Protein AF-A0A2G4K3F8-F1 (afdb_monomer_lite)

Radius of gyration: 16.03 Å; chains: 1; bounding box: 44×34×45 Å

Foldseek 3Di:
DPPPPLLVLLLQLLVQLQVVLLVVVCVVCCVPPVDDVVVSVVLSVQLSVQLSVCLNPCLVVVLVVPPDVVCSRSNNNSNVSNNCSSVCSVVVCVVVVVVVVVVVVVD

Sequence (107 aa):
MDIDADRLRAVVGALGGVAVYGLVQIGALDVAERATPRHLTIRLACATGAAVIVAAFLVKAALPVIPWPAVREPYLFGFAVGAFSWELLPLVFSVVKRRAAERAETL

pLDDT: mean 73.44, std 10.03, range [46.03, 88.5]

Structure (mmCIF, N/CA/C/O backbone):
data_AF-A0A2G4K3F8-F1
#
_entry.id   AF-A0A2G4K3F8-F1
#
loop_
_atom_site.group_PDB
_atom_site.id
_atom_site.type_symbol
_atom_site.label_atom_id
_atom_site.label_alt_id
_atom_site.label_comp_id
_atom_site.label_asym_id
_atom_site.label_entity_id
_atom_site.label_seq_id
_atom_site.pdbx_PDB_ins_code
_atom_site.Cartn_x
_atom_site.Cartn_y
_atom_site.Cartn_z
_atom_site.occupancy
_atom_site.B_iso_or_equiv
_atom_site.auth_seq_id
_atom_site.auth_comp_id
_atom_site.auth_asym_id
_atom_site.auth_atom_id
_atom_site.pdbx_PDB_model_num
ATOM 1 N N . MET A 1 1 ? 24.894 -6.024 4.248 1.00 46.03 1 MET A N 1
ATOM 2 C CA . MET A 1 1 ? 23.441 -6.156 4.026 1.00 46.03 1 MET A CA 1
ATOM 3 C C . MET A 1 1 ? 23.144 -5.358 2.772 1.00 46.03 1 MET A C 1
ATOM 5 O O . MET A 1 1 ? 23.186 -4.139 2.837 1.00 46.03 1 MET A O 1
ATOM 9 N N . ASP A 1 2 ? 23.034 -6.026 1.625 1.00 59.16 2 ASP A N 1
ATOM 10 C CA . ASP A 1 2 ? 22.834 -5.356 0.334 1.00 59.16 2 ASP A CA 1
ATOM 11 C C . ASP A 1 2 ? 21.388 -4.843 0.292 1.00 59.16 2 ASP A C 1
ATOM 13 O O . ASP A 1 2 ? 20.442 -5.635 0.363 1.00 59.16 2 ASP A O 1
ATOM 17 N N . ILE A 1 3 ? 21.203 -3.522 0.347 1.00 61.28 3 ILE A N 1
ATOM 18 C CA . ILE A 1 3 ? 19.865 -2.928 0.352 1.00 61.28 3 ILE A CA 1
ATOM 19 C C . ILE A 1 3 ? 19.361 -2.968 -1.082 1.00 61.28 3 ILE A C 1
ATOM 21 O O . ILE A 1 3 ? 19.765 -2.179 -1.929 1.00 61.28 3 ILE A O 1
ATOM 25 N N . ASP A 1 4 ? 18.462 -3.909 -1.335 1.00 81.81 4 ASP A N 1
ATOM 26 C CA . ASP A 1 4 ? 17.830 -4.085 -2.630 1.00 81.81 4 ASP A CA 1
ATOM 27 C C . ASP A 1 4 ? 17.026 -2.834 -3.020 1.00 81.81 4 ASP A C 1
ATOM 29 O O . ASP A 1 4 ? 15.998 -2.512 -2.409 1.00 81.81 4 ASP A O 1
ATOM 33 N N . ALA A 1 5 ? 17.514 -2.118 -4.034 1.00 82.88 5 ALA A N 1
ATOM 34 C CA . ALA A 1 5 ? 16.921 -0.871 -4.500 1.00 82.88 5 ALA A CA 1
ATOM 35 C C . ALA A 1 5 ? 15.458 -1.046 -4.939 1.00 82.88 5 ALA A C 1
ATOM 37 O O . ALA A 1 5 ? 14.653 -0.129 -4.764 1.00 82.88 5 ALA A O 1
ATOM 38 N N . ASP A 1 6 ? 15.079 -2.222 -5.443 1.00 81.44 6 ASP A N 1
ATOM 39 C CA . ASP A 1 6 ? 13.713 -2.479 -5.897 1.00 81.44 6 ASP A CA 1
ATOM 40 C C . ASP A 1 6 ? 12.763 -2.702 -4.723 1.00 81.44 6 ASP A C 1
ATOM 42 O O . ASP A 1 6 ? 11.627 -2.222 -4.747 1.00 81.44 6 ASP A O 1
ATOM 46 N N . ARG A 1 7 ? 13.240 -3.331 -3.642 1.00 81.94 7 ARG A N 1
ATOM 47 C CA . ARG A 1 7 ? 12.477 -3.405 -2.386 1.00 81.94 7 ARG A CA 1
ATOM 48 C C . ARG A 1 7 ? 12.255 -2.023 -1.798 1.00 81.94 7 ARG A C 1
ATOM 50 O O . ARG A 1 7 ? 11.139 -1.721 -1.386 1.00 81.94 7 ARG A O 1
ATOM 57 N N . LEU A 1 8 ? 13.287 -1.181 -1.787 1.00 85.00 8 LEU A N 1
ATOM 58 C CA . LEU A 1 8 ? 13.168 0.177 -1.266 1.00 85.00 8 LEU A CA 1
ATOM 59 C C . LEU A 1 8 ? 12.146 0.987 -2.077 1.00 85.00 8 LEU A C 1
ATOM 61 O O . LEU A 1 8 ? 11.245 1.590 -1.501 1.00 85.00 8 LEU A O 1
ATOM 65 N N . ARG A 1 9 ? 12.221 0.934 -3.412 1.00 86.44 9 ARG A N 1
ATOM 66 C CA . ARG A 1 9 ? 11.260 1.601 -4.307 1.00 86.44 9 ARG A CA 1
ATOM 67 C C . ARG A 1 9 ? 9.832 1.091 -4.120 1.00 86.44 9 ARG A C 1
ATOM 69 O O . ARG A 1 9 ? 8.915 1.905 -4.094 1.00 86.44 9 ARG A O 1
ATOM 76 N N . ALA A 1 10 ? 9.640 -0.216 -3.942 1.00 84.12 10 ALA A N 1
ATOM 77 C CA . ALA A 1 10 ? 8.322 -0.790 -3.679 1.00 84.12 10 ALA A CA 1
ATOM 78 C C . ALA A 1 10 ? 7.757 -0.369 -2.318 1.00 84.12 10 ALA A C 1
ATOM 80 O O . ALA A 1 10 ? 6.573 -0.060 -2.215 1.00 84.12 10 ALA A O 1
ATOM 81 N N . VAL A 1 11 ? 8.591 -0.286 -1.280 1.00 85.31 11 VAL A N 1
ATOM 82 C CA . VAL A 1 11 ? 8.171 0.232 0.029 1.00 85.31 11 VAL A CA 1
ATOM 83 C C . VAL A 1 11 ? 7.773 1.703 -0.068 1.00 85.31 11 VAL A C 1
ATOM 85 O O . VAL A 1 11 ? 6.706 2.073 0.416 1.00 85.31 11 VAL A O 1
ATOM 88 N N . VAL A 1 12 ? 8.577 2.539 -0.732 1.00 88.50 12 VAL A N 1
ATOM 89 C CA . VAL A 1 12 ? 8.255 3.964 -0.922 1.00 88.50 12 VAL A CA 1
ATOM 90 C C . VAL A 1 12 ? 6.970 4.128 -1.735 1.00 88.50 12 VAL A C 1
ATOM 92 O O . VAL A 1 12 ? 6.106 4.918 -1.356 1.00 88.50 12 VAL A O 1
ATOM 95 N N . GLY A 1 13 ? 6.803 3.344 -2.803 1.00 84.75 13 GLY A N 1
ATOM 96 C CA . GLY A 1 13 ? 5.563 3.294 -3.573 1.00 84.75 13 GLY A CA 1
ATOM 97 C C . GLY A 1 13 ? 4.367 2.937 -2.690 1.00 84.75 13 GLY A C 1
ATOM 98 O O . GLY A 1 13 ? 3.369 3.651 -2.699 1.00 84.75 13 GLY A O 1
ATOM 99 N N . ALA A 1 14 ? 4.487 1.893 -1.865 1.00 85.44 14 ALA A N 1
ATOM 100 C CA . ALA A 1 14 ? 3.425 1.448 -0.963 1.00 85.44 14 ALA A CA 1
ATOM 101 C C . ALA A 1 14 ? 3.034 2.507 0.063 1.00 85.44 14 ALA A C 1
ATOM 103 O O . ALA A 1 14 ? 1.844 2.739 0.263 1.00 85.44 14 ALA A O 1
ATOM 104 N N . LEU A 1 15 ? 4.005 3.205 0.651 1.00 85.69 15 LEU A N 1
ATOM 105 C CA . LEU A 1 15 ? 3.730 4.341 1.529 1.00 85.69 15 LEU A CA 1
ATOM 106 C C . LEU A 1 15 ? 2.970 5.450 0.790 1.00 85.69 15 LEU A C 1
ATOM 108 O O . LEU A 1 15 ? 1.993 5.975 1.322 1.00 85.69 15 LEU A O 1
ATOM 112 N N . GLY A 1 16 ? 3.363 5.758 -0.450 1.00 84.44 16 GLY A N 1
ATOM 113 C CA . GLY A 1 16 ? 2.659 6.717 -1.302 1.00 84.44 16 GLY A CA 1
ATOM 114 C C . GLY A 1 16 ? 1.212 6.304 -1.589 1.00 84.44 16 GLY A C 1
ATOM 115 O O . GLY A 1 16 ? 0.298 7.107 -1.415 1.00 84.44 16 GLY A O 1
ATOM 116 N N . GLY A 1 17 ? 0.987 5.041 -1.957 1.00 83.12 17 GLY A N 1
ATOM 117 C CA . GLY A 1 17 ? -0.349 4.500 -2.225 1.00 83.12 17 GLY A CA 1
ATOM 118 C C . GLY A 1 17 ? -1.249 4.513 -0.990 1.00 83.12 17 GLY A C 1
ATOM 119 O O . GLY A 1 17 ? -2.395 4.954 -1.063 1.00 83.12 17 GLY A O 1
ATOM 120 N N . VAL A 1 18 ? -0.714 4.106 0.167 1.00 83.81 18 VAL A N 1
ATOM 121 C CA . VAL A 1 18 ? -1.437 4.142 1.448 1.00 83.81 18 VAL A CA 1
ATOM 122 C C . VAL A 1 18 ? -1.786 5.571 1.848 1.00 83.81 18 VAL A C 1
ATOM 124 O O . VAL A 1 18 ? -2.895 5.792 2.324 1.00 83.81 18 VAL A O 1
ATOM 127 N N . ALA A 1 19 ? -0.876 6.531 1.663 1.00 83.12 19 ALA A N 1
ATOM 128 C CA . ALA A 1 19 ? -1.109 7.924 2.026 1.00 83.12 19 ALA A CA 1
ATOM 129 C C . ALA A 1 19 ? -2.179 8.573 1.139 1.00 83.12 19 ALA A C 1
ATOM 131 O O . ALA A 1 19 ? -3.143 9.135 1.654 1.00 83.12 19 ALA A O 1
ATOM 132 N N . VAL A 1 20 ? -2.047 8.456 -0.187 1.00 82.75 20 VAL A N 1
ATOM 133 C CA . VAL A 1 20 ? -2.991 9.064 -1.138 1.00 82.75 20 VAL A CA 1
ATOM 134 C C . VAL A 1 20 ? -4.377 8.445 -0.989 1.00 82.75 20 VAL A C 1
ATOM 136 O O . VAL A 1 20 ? -5.359 9.162 -0.807 1.00 82.75 20 VAL A O 1
ATOM 139 N N . TYR A 1 21 ? -4.464 7.114 -1.015 1.00 77.38 21 TYR A N 1
ATOM 140 C CA . TYR A 1 21 ? -5.754 6.431 -0.950 1.00 77.38 21 TYR A CA 1
ATOM 141 C C . TYR A 1 21 ? -6.355 6.464 0.459 1.00 77.38 21 TYR A C 1
ATOM 143 O O . TYR A 1 21 ? -7.568 6.568 0.623 1.00 77.38 21 TYR A O 1
ATOM 151 N N . GLY A 1 22 ? -5.503 6.459 1.484 1.00 73.50 22 GLY A N 1
ATOM 152 C CA . GLY A 1 22 ? -5.913 6.616 2.872 1.00 73.50 22 GLY A CA 1
ATOM 153 C C . GLY A 1 22 ? -6.541 7.971 3.147 1.00 73.50 22 GLY A C 1
ATOM 154 O O . GLY A 1 22 ? -7.571 8.018 3.803 1.00 73.50 22 GLY A O 1
ATOM 155 N N . LEU A 1 23 ? -6.004 9.066 2.602 1.00 74.56 23 LEU A N 1
ATOM 156 C CA . LEU A 1 23 ? -6.627 10.387 2.743 1.00 74.56 23 LEU A CA 1
ATOM 157 C C . LEU A 1 23 ? -8.029 10.433 2.119 1.00 74.56 23 LEU A C 1
ATOM 159 O O . LEU A 1 23 ? -8.948 10.977 2.730 1.00 74.56 23 LEU A O 1
ATOM 163 N N . VAL A 1 24 ? -8.212 9.815 0.947 1.00 75.88 24 VAL A N 1
ATOM 164 C CA . VAL A 1 24 ? -9.524 9.721 0.285 1.00 75.88 24 VAL A CA 1
ATOM 165 C C . VAL A 1 24 ? -10.504 8.891 1.120 1.00 75.88 24 VAL A C 1
ATOM 167 O O . VAL A 1 24 ? -11.624 9.331 1.369 1.00 75.88 24 VAL A O 1
ATOM 170 N N . GLN A 1 25 ? -10.075 7.723 1.605 1.00 71.19 25 GLN A N 1
ATOM 171 C CA . GLN A 1 25 ? -10.899 6.839 2.436 1.00 71.19 25 GLN A CA 1
ATOM 172 C C . GLN A 1 25 ? -11.252 7.470 3.787 1.00 71.19 25 GLN A C 1
ATOM 174 O O . GLN A 1 25 ? -12.389 7.367 4.233 1.00 71.19 25 GLN A O 1
ATOM 179 N N . ILE A 1 26 ? -10.307 8.155 4.438 1.00 69.88 26 ILE A N 1
ATOM 180 C CA . ILE A 1 26 ? -10.554 8.880 5.690 1.00 69.88 26 ILE A CA 1
ATOM 181 C C . ILE A 1 26 ? -11.586 9.986 5.453 1.00 69.88 26 ILE A C 1
ATOM 183 O O . ILE A 1 26 ? -12.527 10.085 6.229 1.00 69.88 26 ILE A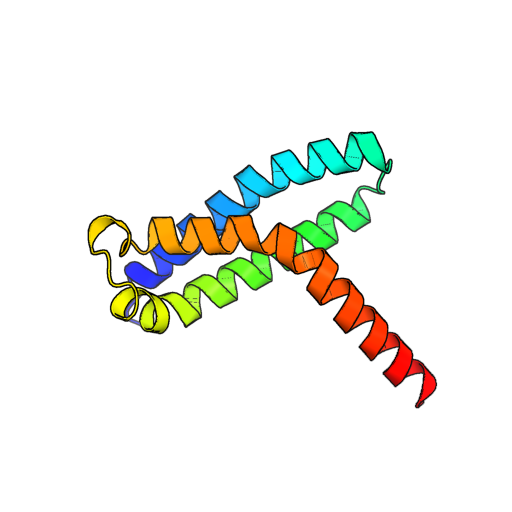 O 1
ATOM 187 N N . GLY A 1 27 ? -11.464 10.761 4.370 1.00 65.00 27 GLY A N 1
ATOM 188 C CA . GLY A 1 27 ? -12.451 11.785 4.018 1.00 65.00 27 GLY A CA 1
ATOM 189 C C . GLY A 1 27 ? -13.846 11.206 3.754 1.00 65.00 27 GLY A C 1
ATOM 190 O O . GLY A 1 27 ? -14.840 11.760 4.214 1.00 65.00 27 GLY A O 1
ATOM 191 N N . ALA A 1 28 ? -13.930 10.060 3.075 1.00 67.56 28 ALA A N 1
ATOM 192 C CA . ALA A 1 28 ? -15.199 9.376 2.831 1.00 67.56 28 ALA A CA 1
ATOM 193 C C . ALA A 1 28 ? -15.823 8.804 4.121 1.00 67.56 28 ALA A C 1
ATOM 195 O O . ALA A 1 28 ? -17.022 8.955 4.352 1.00 67.56 28 ALA A O 1
ATOM 196 N N . LEU A 1 29 ? -15.014 8.175 4.980 1.00 61.81 29 LEU A N 1
ATOM 197 C CA . LEU A 1 29 ? -15.460 7.550 6.231 1.00 61.81 29 LEU A CA 1
ATOM 198 C C . LEU A 1 29 ? -15.788 8.570 7.329 1.00 61.81 29 LEU A C 1
ATOM 200 O O . LEU A 1 29 ? -16.687 8.325 8.132 1.00 61.81 29 LEU A O 1
ATOM 204 N N . ASP A 1 30 ? -15.097 9.709 7.372 1.00 62.31 30 ASP A N 1
ATOM 205 C CA . ASP A 1 30 ? -15.396 10.796 8.311 1.00 62.31 30 ASP A CA 1
ATOM 206 C C . ASP A 1 30 ? -16.767 11.421 8.009 1.00 62.31 30 ASP A C 1
ATOM 208 O O . ASP A 1 30 ? -17.583 11.615 8.913 1.00 62.31 30 ASP A O 1
ATOM 212 N N . VAL A 1 31 ? -17.072 11.615 6.719 1.00 59.97 31 VAL A N 1
ATOM 213 C CA . VAL A 1 31 ? -18.381 12.094 6.252 1.00 59.97 31 VAL A CA 1
ATOM 214 C C . VAL A 1 31 ? -19.490 11.062 6.495 1.00 59.97 31 VAL A C 1
ATOM 216 O O . VAL A 1 31 ? -20.608 11.447 6.836 1.00 59.97 31 VAL A O 1
ATOM 219 N N . ALA A 1 32 ? -19.201 9.766 6.341 1.00 60.00 32 ALA A N 1
ATOM 220 C CA . ALA A 1 32 ? -20.209 8.707 6.422 1.00 60.00 32 ALA A CA 1
ATOM 221 C C . ALA A 1 32 ? -20.500 8.195 7.848 1.00 60.00 32 ALA A C 1
ATOM 223 O O . ALA A 1 32 ? -21.657 7.930 8.167 1.00 60.00 32 ALA A O 1
ATOM 224 N N . GLU A 1 33 ? -19.488 8.031 8.710 1.00 57.12 33 GLU A N 1
ATOM 225 C CA . GLU A 1 33 ? -19.621 7.237 9.948 1.00 57.12 33 GLU A CA 1
ATOM 226 C C . GLU A 1 33 ? -19.269 7.977 11.253 1.00 57.12 33 GLU A C 1
ATOM 228 O O . GLU A 1 33 ? -19.441 7.390 12.323 1.00 57.12 33 GLU A O 1
ATOM 233 N N . ARG A 1 34 ? -18.787 9.237 11.231 1.00 60.38 34 ARG A N 1
ATOM 234 C CA . ARG A 1 34 ? -18.201 9.907 12.426 1.00 60.38 34 ARG A CA 1
ATOM 235 C C . ARG A 1 34 ? -17.245 8.975 13.183 1.00 60.38 34 ARG A C 1
ATOM 237 O O . ARG A 1 34 ? -17.304 8.830 14.410 1.00 60.38 34 ARG A O 1
ATOM 244 N N . ALA A 1 35 ? -16.402 8.268 12.436 1.00 61.16 35 ALA A N 1
ATOM 245 C CA . ALA A 1 35 ? -15.527 7.258 12.998 1.00 61.16 35 ALA A CA 1
ATOM 246 C C . ALA A 1 35 ? -14.573 7.885 14.029 1.00 61.16 35 ALA A C 1
ATOM 248 O O . ALA A 1 35 ? -13.952 8.920 13.799 1.00 61.16 35 ALA A O 1
ATOM 249 N N . THR A 1 36 ? -14.435 7.246 15.193 1.00 66.06 36 THR A N 1
ATOM 250 C CA . THR A 1 36 ? -13.545 7.735 16.253 1.00 66.06 36 THR A CA 1
ATOM 251 C C . THR A 1 36 ? -12.100 7.791 15.736 1.00 66.06 36 THR A C 1
ATOM 253 O O . THR A 1 36 ? -11.627 6.789 15.184 1.00 66.06 36 THR A O 1
ATOM 256 N N . PRO A 1 37 ? -11.345 8.883 15.971 1.00 69.44 37 PRO A N 1
ATOM 257 C CA . PRO A 1 37 ? -10.004 9.077 15.408 1.00 69.44 37 PRO A CA 1
ATOM 258 C C . PRO A 1 37 ? -9.053 7.921 15.733 1.00 69.44 37 PRO A C 1
ATOM 260 O O . PRO A 1 37 ? -8.289 7.482 14.881 1.00 69.44 37 PRO A O 1
ATOM 263 N N . ARG A 1 38 ? -9.182 7.327 16.927 1.00 70.62 38 ARG A N 1
ATOM 264 C CA . ARG A 1 38 ? -8.416 6.143 17.345 1.00 70.62 38 ARG A CA 1
ATOM 265 C C . ARG A 1 38 ? -8.596 4.942 16.408 1.00 70.62 38 ARG A C 1
ATOM 267 O O . ARG A 1 38 ? -7.634 4.223 16.150 1.00 70.62 38 ARG A O 1
ATOM 274 N N . HIS A 1 39 ? -9.810 4.695 15.917 1.00 70.56 39 HIS A N 1
ATOM 275 C CA . HIS A 1 39 ? -10.080 3.556 15.038 1.00 70.56 39 HIS A CA 1
ATOM 276 C C . HIS A 1 39 ? -9.480 3.778 13.644 1.00 70.56 39 HIS A C 1
ATOM 278 O O . HIS A 1 39 ? -8.883 2.862 13.078 1.00 70.56 39 HIS A O 1
ATOM 284 N N . LEU A 1 40 ? -9.555 5.015 13.146 1.00 69.25 40 LEU A N 1
ATOM 285 C CA . LEU A 1 40 ? -8.902 5.452 11.911 1.00 69.25 40 LEU A CA 1
ATOM 286 C C . LEU A 1 40 ? -7.379 5.298 11.987 1.00 69.25 40 LEU A C 1
ATOM 288 O O . LEU A 1 40 ? -6.781 4.735 11.074 1.00 69.25 40 LEU A O 1
ATOM 292 N N . THR A 1 41 ? -6.752 5.704 13.097 1.00 71.81 41 THR A N 1
ATOM 293 C CA . THR A 1 41 ? -5.296 5.570 13.271 1.00 71.81 41 THR A CA 1
ATOM 294 C C . THR A 1 41 ? -4.850 4.107 13.298 1.00 71.81 41 THR A C 1
ATOM 296 O O . THR A 1 41 ? -3.846 3.763 12.680 1.00 71.81 41 THR A O 1
ATOM 299 N N . ILE A 1 42 ? -5.599 3.224 13.971 1.00 76.50 42 ILE A N 1
ATOM 300 C CA . ILE A 1 42 ? -5.281 1.787 14.014 1.00 76.50 42 ILE A CA 1
ATOM 301 C C . ILE A 1 42 ? -5.415 1.163 12.622 1.00 76.50 42 ILE A C 1
ATOM 303 O O . ILE A 1 42 ? -4.522 0.433 12.193 1.00 76.50 42 ILE A O 1
ATOM 307 N N . ARG A 1 43 ? -6.493 1.476 11.890 1.00 73.56 43 ARG A N 1
ATOM 308 C CA . ARG A 1 43 ? -6.675 0.997 10.512 1.00 73.56 43 ARG A CA 1
ATOM 309 C C . ARG A 1 43 ? -5.548 1.477 9.604 1.00 73.56 43 ARG A C 1
ATOM 311 O O . ARG A 1 43 ? -4.979 0.655 8.898 1.00 73.56 43 ARG A O 1
ATOM 318 N N . LEU A 1 44 ? -5.171 2.753 9.685 1.00 75.56 44 LEU A N 1
ATOM 319 C CA . LEU A 1 44 ? -4.054 3.331 8.934 1.00 75.56 44 LEU A CA 1
ATOM 320 C C . LEU A 1 44 ? -2.723 2.631 9.254 1.00 75.56 44 LEU A C 1
ATOM 322 O O . LEU A 1 44 ? -1.977 2.285 8.339 1.00 75.56 44 LEU A O 1
ATOM 326 N N . ALA A 1 45 ? -2.430 2.383 10.533 1.00 77.88 45 ALA A N 1
ATOM 327 C CA . ALA A 1 45 ? -1.208 1.697 10.949 1.00 77.88 45 ALA A CA 1
ATOM 328 C C . ALA A 1 45 ? -1.167 0.251 10.426 1.00 77.88 45 ALA A C 1
ATOM 330 O O . ALA A 1 45 ? -0.144 -0.188 9.899 1.00 77.88 45 ALA A O 1
ATOM 331 N N . CYS A 1 46 ? -2.291 -0.469 10.499 1.00 78.75 46 CYS A N 1
ATOM 332 C CA . CYS A 1 46 ? -2.412 -1.808 9.926 1.00 78.75 46 CYS A CA 1
ATOM 333 C C . CYS A 1 46 ? -2.312 -1.803 8.392 1.00 78.75 46 CYS A C 1
ATOM 335 O O . CYS A 1 46 ? -1.628 -2.670 7.852 1.00 78.75 46 CYS A O 1
ATOM 337 N N . ALA A 1 47 ? -2.927 -0.829 7.704 1.00 77.38 47 ALA A N 1
ATOM 338 C CA . ALA A 1 47 ? -2.827 -0.645 6.248 1.00 77.38 47 ALA A CA 1
ATOM 339 C C . ALA A 1 47 ? -1.366 -0.505 5.837 1.00 77.38 47 ALA A C 1
ATOM 341 O O . ALA A 1 47 ? -0.853 -1.263 5.019 1.00 77.38 47 ALA A O 1
ATOM 342 N N . THR A 1 48 ? -0.693 0.448 6.484 1.00 80.06 48 THR A N 1
ATOM 343 C CA . THR A 1 48 ? 0.699 0.801 6.230 1.00 80.06 48 THR A CA 1
ATOM 344 C C . THR A 1 48 ? 1.602 -0.401 6.465 1.00 80.06 48 THR A C 1
ATOM 346 O O . THR A 1 48 ? 2.377 -0.768 5.587 1.00 80.06 48 THR A O 1
ATOM 349 N N . GLY A 1 49 ? 1.471 -1.057 7.622 1.00 80.06 49 GLY A N 1
ATOM 350 C CA . GLY A 1 49 ? 2.276 -2.226 7.963 1.00 80.06 49 GLY A CA 1
ATOM 351 C C . GLY A 1 49 ? 2.084 -3.377 6.975 1.00 80.06 49 GLY A C 1
ATOM 352 O O . GLY A 1 49 ? 3.063 -3.918 6.464 1.00 80.06 49 GLY A O 1
ATOM 353 N N . ALA A 1 50 ? 0.833 -3.717 6.650 1.00 78.81 50 ALA A N 1
ATOM 354 C CA . ALA A 1 50 ? 0.527 -4.782 5.701 1.00 78.81 50 ALA A CA 1
ATOM 355 C C . ALA A 1 50 ? 1.042 -4.453 4.293 1.00 78.81 50 ALA A C 1
ATOM 357 O O . ALA A 1 50 ? 1.705 -5.285 3.677 1.00 78.81 50 ALA A O 1
ATOM 358 N N . ALA A 1 51 ? 0.803 -3.235 3.806 1.00 80.62 51 ALA A N 1
ATOM 359 C CA . ALA A 1 51 ? 1.248 -2.793 2.491 1.00 80.62 51 ALA A CA 1
ATOM 360 C C . ALA A 1 51 ? 2.774 -2.818 2.358 1.00 80.62 51 ALA A C 1
ATOM 362 O O . ALA A 1 51 ? 3.287 -3.306 1.357 1.00 80.62 51 ALA A O 1
ATOM 363 N N . VAL A 1 52 ? 3.504 -2.344 3.372 1.00 81.62 52 VAL A N 1
ATOM 364 C CA . VAL A 1 52 ? 4.973 -2.339 3.378 1.00 81.62 52 VAL A CA 1
ATOM 365 C C . VAL A 1 52 ? 5.527 -3.760 3.374 1.00 81.62 52 VAL A C 1
ATOM 367 O O . VAL A 1 52 ? 6.425 -4.055 2.588 1.00 81.62 52 VAL A O 1
ATOM 370 N N . ILE A 1 53 ? 4.982 -4.655 4.204 1.00 81.94 53 ILE A N 1
ATOM 371 C CA . ILE A 1 53 ? 5.416 -6.058 4.249 1.00 81.94 53 ILE A CA 1
ATOM 372 C C . ILE A 1 53 ? 5.129 -6.737 2.907 1.00 81.94 53 ILE A C 1
ATOM 374 O O . ILE A 1 53 ? 6.024 -7.342 2.318 1.00 81.94 53 ILE A O 1
ATOM 378 N N . VAL A 1 54 ? 3.909 -6.602 2.383 1.00 80.88 54 VAL A N 1
ATOM 379 C CA . VAL A 1 54 ? 3.535 -7.195 1.096 1.00 80.88 54 VAL A CA 1
ATOM 380 C C . VAL A 1 54 ? 4.411 -6.628 -0.017 1.00 80.88 54 VAL A C 1
ATOM 382 O O . VAL A 1 54 ? 5.039 -7.399 -0.729 1.00 80.88 54 VAL A O 1
ATOM 385 N N . ALA A 1 55 ? 4.560 -5.310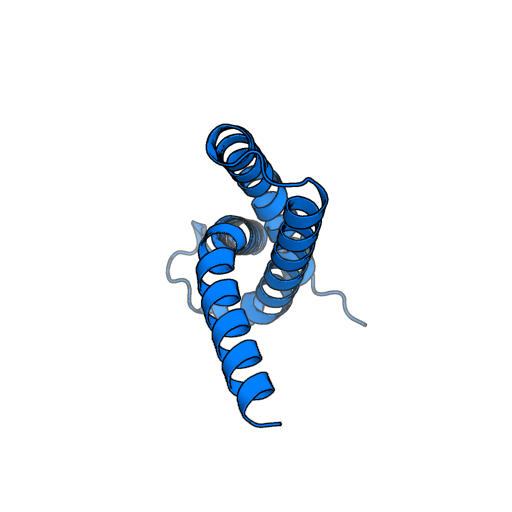 -0.135 1.00 81.44 55 ALA A N 1
ATOM 386 C CA . ALA A 1 55 ? 5.395 -4.706 -1.170 1.00 81.44 55 ALA A CA 1
ATOM 387 C C . ALA A 1 55 ? 6.860 -5.161 -1.072 1.00 81.44 55 ALA A C 1
ATOM 389 O O . ALA A 1 55 ? 7.443 -5.568 -2.075 1.00 81.44 55 ALA A O 1
ATOM 390 N N . ALA A 1 56 ? 7.445 -5.178 0.129 1.00 80.19 56 ALA A N 1
ATOM 391 C CA . ALA A 1 56 ? 8.840 -5.562 0.329 1.00 80.19 56 ALA A CA 1
ATOM 392 C C . ALA A 1 56 ? 9.127 -7.032 -0.012 1.00 80.19 56 ALA A C 1
ATOM 394 O O . ALA A 1 56 ? 10.226 -7.341 -0.477 1.00 80.19 56 ALA A O 1
ATOM 395 N N . PHE A 1 57 ? 8.185 -7.946 0.244 1.00 82.25 57 PHE A N 1
ATOM 396 C CA . PHE A 1 57 ? 8.373 -9.381 0.008 1.00 82.25 57 PHE A CA 1
ATOM 397 C C . PHE A 1 57 ? 7.885 -9.833 -1.369 1.00 82.25 57 PHE A C 1
ATOM 399 O O . PHE A 1 57 ? 8.563 -10.631 -2.017 1.00 82.25 57 PHE A O 1
ATOM 406 N N . LEU A 1 58 ? 6.745 -9.319 -1.835 1.00 81.06 58 LEU A N 1
ATOM 407 C CA . LEU A 1 58 ? 6.138 -9.754 -3.089 1.00 81.06 58 LEU A CA 1
ATOM 408 C C . LEU A 1 58 ? 6.795 -9.124 -4.318 1.00 81.06 58 LEU A C 1
ATOM 410 O O . LEU A 1 58 ? 6.694 -9.720 -5.383 1.00 81.06 58 LEU A O 1
ATOM 414 N N . VAL A 1 59 ? 7.486 -7.980 -4.208 1.00 80.50 59 VAL A N 1
ATOM 415 C CA . VAL A 1 59 ? 8.067 -7.278 -5.374 1.00 80.50 59 VAL A CA 1
ATOM 416 C C . VAL A 1 59 ? 8.928 -8.196 -6.250 1.00 80.50 59 VAL A C 1
ATOM 418 O O . VAL A 1 59 ? 8.782 -8.202 -7.469 1.00 80.50 59 VAL A O 1
ATOM 421 N N . LYS A 1 60 ? 9.756 -9.057 -5.645 1.00 79.75 60 LYS A N 1
ATOM 422 C CA . LYS A 1 60 ? 10.617 -9.987 -6.394 1.00 79.75 60 LYS A CA 1
ATOM 423 C C . LYS A 1 60 ? 9.865 -11.127 -7.067 1.00 79.75 60 LYS A C 1
ATOM 425 O O . LYS A 1 60 ? 10.328 -11.626 -8.084 1.00 79.75 60 LYS A O 1
ATOM 430 N N . ALA A 1 61 ? 8.747 -11.555 -6.492 1.00 80.81 61 ALA A N 1
ATOM 431 C CA . ALA A 1 61 ? 7.932 -12.627 -7.051 1.00 80.81 61 ALA A CA 1
ATOM 432 C C . ALA A 1 61 ? 6.948 -12.092 -8.101 1.00 80.81 61 ALA A C 1
ATOM 434 O O . ALA A 1 61 ? 6.693 -12.752 -9.100 1.00 80.81 61 ALA A O 1
ATOM 435 N N . ALA A 1 62 ? 6.416 -10.888 -7.890 1.00 77.00 62 ALA A N 1
ATOM 436 C CA . ALA A 1 62 ? 5.361 -10.306 -8.704 1.00 77.00 62 ALA A CA 1
ATOM 437 C C . ALA A 1 62 ? 5.895 -9.631 -9.971 1.00 77.00 62 ALA A C 1
ATOM 439 O O . ALA A 1 62 ? 5.374 -9.892 -11.052 1.00 77.00 62 ALA A O 1
ATOM 440 N N . LEU A 1 63 ? 6.953 -8.813 -9.875 1.00 77.44 63 LEU A N 1
ATOM 441 C CA . LEU A 1 63 ? 7.509 -8.109 -11.038 1.00 77.44 63 LEU A CA 1
ATOM 442 C C . LEU A 1 63 ? 7.842 -9.032 -12.229 1.00 77.44 63 LEU A C 1
ATOM 444 O O . LEU A 1 63 ? 7.410 -8.715 -13.338 1.00 77.44 63 LEU A O 1
ATOM 448 N N . PRO A 1 64 ? 8.537 -10.177 -12.072 1.00 79.44 64 PRO A N 1
ATOM 449 C CA . PRO A 1 64 ? 8.850 -11.041 -13.213 1.00 79.44 64 PRO A CA 1
ATOM 450 C C . PRO A 1 64 ? 7.617 -11.700 -13.850 1.00 79.44 64 PRO A C 1
ATOM 452 O O . PRO A 1 64 ? 7.677 -12.078 -15.018 1.00 79.44 64 PRO A O 1
ATOM 455 N N . VAL A 1 65 ? 6.502 -11.805 -13.119 1.00 82.88 65 VAL A N 1
ATOM 456 C CA . VAL A 1 65 ? 5.244 -12.402 -13.599 1.00 82.88 65 VAL A CA 1
ATOM 457 C C . VAL A 1 65 ? 4.401 -11.394 -14.387 1.00 82.88 65 VAL A C 1
ATOM 459 O O . VAL A 1 65 ? 3.598 -11.796 -15.225 1.00 82.88 65 VAL A O 1
ATOM 462 N N . ILE A 1 66 ? 4.593 -10.086 -14.177 1.00 76.88 66 ILE A N 1
ATOM 463 C CA . ILE A 1 66 ? 3.854 -9.046 -14.906 1.00 76.88 66 ILE A CA 1
ATOM 464 C C . ILE A 1 66 ? 4.264 -9.083 -16.388 1.00 76.88 66 ILE A C 1
ATOM 466 O O . ILE A 1 66 ? 5.435 -8.825 -16.690 1.00 76.88 66 ILE A O 1
ATOM 470 N N . PRO A 1 67 ? 3.338 -9.366 -17.326 1.00 79.19 67 PRO A N 1
ATOM 471 C CA . PRO A 1 67 ? 3.678 -9.535 -18.738 1.00 79.19 67 PRO A CA 1
ATOM 472 C C . PRO A 1 67 ? 3.945 -8.201 -19.452 1.00 79.19 67 PRO A C 1
ATOM 474 O O . PRO A 1 67 ? 4.572 -8.193 -20.507 1.00 79.19 67 PRO A O 1
ATOM 477 N N . TRP A 1 68 ? 3.518 -7.072 -18.874 1.00 81.12 68 TRP A N 1
ATOM 478 C CA . TRP A 1 68 ? 3.724 -5.733 -19.431 1.00 81.12 68 TRP A CA 1
ATOM 479 C C . TRP A 1 68 ? 4.967 -5.049 -18.837 1.00 81.12 68 TRP A C 1
ATOM 481 O O . TRP A 1 68 ? 4.944 -4.665 -17.665 1.00 81.12 68 TRP A O 1
ATOM 491 N N . PRO A 1 69 ? 6.029 -4.807 -19.630 1.00 74.75 69 PRO A N 1
ATOM 492 C CA . PRO A 1 69 ? 7.264 -4.185 -19.145 1.00 74.75 69 PRO A CA 1
ATOM 493 C C . PRO A 1 69 ? 7.049 -2.776 -18.586 1.00 74.75 69 PRO A C 1
ATOM 495 O O . PRO A 1 69 ? 7.660 -2.416 -17.589 1.00 74.75 69 PRO A O 1
ATOM 498 N N . ALA A 1 70 ? 6.131 -2.009 -19.186 1.00 73.88 70 ALA A N 1
ATOM 499 C CA . ALA A 1 70 ? 5.806 -0.643 -18.770 1.00 73.88 70 ALA A CA 1
ATOM 500 C C . ALA A 1 70 ? 5.215 -0.550 -17.351 1.00 73.88 70 ALA A C 1
ATOM 502 O O . ALA A 1 70 ? 5.246 0.510 -16.742 1.00 73.88 70 ALA A O 1
ATOM 503 N N . VAL A 1 71 ? 4.678 -1.655 -16.826 1.00 70.69 71 VAL A N 1
ATOM 504 C CA . VAL A 1 71 ? 4.077 -1.730 -15.482 1.00 70.69 71 VAL A CA 1
ATOM 505 C C . VAL A 1 71 ? 4.994 -2.475 -14.507 1.00 70.69 71 VAL A C 1
ATOM 507 O O . VAL A 1 71 ? 4.714 -2.558 -13.313 1.00 70.69 71 VAL A O 1
ATOM 510 N N . ARG A 1 72 ? 6.121 -3.007 -14.998 1.00 78.56 72 ARG A N 1
ATOM 511 C CA . ARG A 1 72 ? 7.127 -3.735 -14.220 1.00 78.56 72 ARG A CA 1
ATOM 512 C C . ARG A 1 72 ? 8.069 -2.764 -13.500 1.00 78.56 72 ARG A C 1
ATOM 514 O O . ARG A 1 72 ? 9.285 -2.931 -13.503 1.00 78.56 72 ARG A O 1
ATOM 521 N N . GLU A 1 73 ? 7.494 -1.744 -12.879 1.00 83.56 73 GLU A N 1
ATOM 522 C CA . GLU A 1 73 ? 8.224 -0.750 -12.110 1.00 83.56 73 GLU A CA 1
ATOM 523 C C . GLU A 1 73 ? 7.951 -0.963 -10.614 1.00 83.56 73 GLU A C 1
ATOM 525 O O . GLU A 1 73 ? 6.790 -0.917 -10.190 1.00 83.56 73 GLU A O 1
ATOM 530 N N . PRO A 1 74 ? 8.989 -1.189 -9.785 1.00 82.12 74 PRO A N 1
ATOM 531 C CA . PRO A 1 74 ? 8.817 -1.496 -8.366 1.00 82.12 74 PRO A CA 1
ATOM 532 C C . PRO A 1 74 ? 8.011 -0.4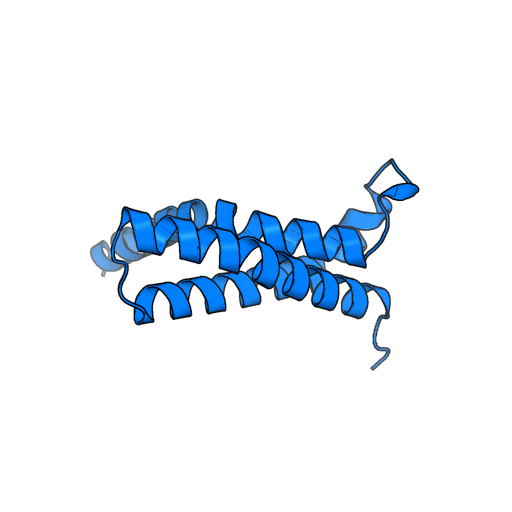31 -7.617 1.00 82.12 74 PRO A C 1
ATOM 534 O O . PRO A 1 74 ? 7.228 -0.761 -6.730 1.00 82.12 74 PRO A O 1
ATOM 537 N N . TYR A 1 75 ? 8.173 0.840 -7.998 1.00 82.56 75 TYR A N 1
ATOM 538 C CA . TYR A 1 75 ? 7.444 1.956 -7.405 1.00 82.56 75 TYR A CA 1
ATOM 539 C C . TYR A 1 75 ? 5.937 1.869 -7.674 1.00 82.56 75 TYR A C 1
ATOM 541 O O . TYR A 1 75 ? 5.143 1.948 -6.739 1.00 82.56 75 TYR A O 1
ATOM 549 N N . LEU A 1 76 ? 5.539 1.647 -8.932 1.00 82.69 76 LEU A N 1
ATOM 550 C CA . LEU A 1 76 ? 4.132 1.508 -9.322 1.00 82.69 76 LEU A CA 1
ATOM 551 C C . LEU A 1 76 ? 3.494 0.269 -8.693 1.00 82.69 76 LEU A C 1
ATOM 553 O O . LEU A 1 76 ? 2.365 0.335 -8.209 1.00 82.69 76 LEU A O 1
ATOM 557 N N . PHE A 1 77 ? 4.236 -0.840 -8.638 1.00 85.31 77 PHE A N 1
ATOM 558 C CA . PHE A 1 77 ? 3.801 -2.047 -7.941 1.00 85.31 77 PHE A CA 1
ATOM 559 C C . PHE A 1 77 ? 3.528 -1.764 -6.460 1.00 85.31 77 PHE A C 1
ATOM 561 O O . PHE A 1 77 ? 2.444 -2.061 -5.958 1.00 85.31 77 PHE A O 1
ATOM 568 N N . GLY A 1 78 ? 4.490 -1.138 -5.779 1.00 82.50 78 GLY A N 1
ATOM 569 C CA . GLY A 1 78 ? 4.341 -0.703 -4.398 1.00 82.50 78 GLY A CA 1
ATOM 570 C C . GLY A 1 78 ? 3.113 0.180 -4.212 1.00 82.50 78 GLY A C 1
ATOM 571 O O . GLY A 1 78 ? 2.282 -0.097 -3.353 1.00 82.50 78 GLY A O 1
ATOM 572 N N . PHE A 1 79 ? 2.961 1.200 -5.057 1.00 84.56 79 PHE A N 1
ATOM 573 C CA . PHE A 1 79 ? 1.838 2.133 -5.019 1.00 84.56 79 PHE A CA 1
ATOM 574 C C . PHE A 1 79 ? 0.487 1.433 -5.143 1.00 84.56 79 PHE A C 1
ATOM 576 O O . PHE A 1 79 ? -0.403 1.687 -4.332 1.00 84.56 79 PHE A O 1
ATOM 583 N N . ALA A 1 80 ? 0.344 0.505 -6.090 1.00 83.44 80 ALA A N 1
ATOM 584 C CA . ALA A 1 80 ? -0.873 -0.285 -6.236 1.00 83.44 80 ALA A CA 1
ATOM 585 C C . ALA A 1 80 ? -1.153 -1.120 -4.977 1.00 83.44 80 ALA A C 1
ATOM 587 O O . ALA A 1 80 ? -2.255 -1.059 -4.436 1.00 83.44 80 ALA A O 1
ATOM 588 N N . VAL A 1 81 ? -0.152 -1.838 -4.452 1.00 83.06 81 VAL A N 1
ATOM 589 C CA . VAL A 1 81 ? -0.284 -2.608 -3.201 1.00 83.06 81 VAL A CA 1
ATOM 590 C C . VAL A 1 81 ? -0.737 -1.711 -2.045 1.00 83.06 81 VAL A C 1
ATOM 592 O O . VAL A 1 81 ? -1.630 -2.084 -1.285 1.00 83.06 81 VAL A O 1
ATOM 595 N N . GLY A 1 82 ? -0.160 -0.515 -1.931 1.00 82.88 82 GLY A N 1
ATOM 596 C CA . GLY A 1 82 ? -0.537 0.471 -0.924 1.00 82.88 82 GLY A CA 1
ATOM 597 C C . GLY A 1 82 ? -1.968 0.976 -1.076 1.00 82.88 82 GLY A C 1
ATOM 598 O O . GLY A 1 82 ? -2.711 0.999 -0.096 1.00 82.88 82 GLY A O 1
ATOM 599 N N . ALA A 1 83 ? -2.386 1.316 -2.294 1.00 81.50 83 ALA A N 1
ATOM 600 C CA . ALA A 1 83 ? -3.740 1.782 -2.574 1.00 81.50 83 ALA A CA 1
ATOM 601 C C . ALA A 1 83 ? -4.792 0.698 -2.274 1.00 81.50 83 ALA A C 1
ATOM 603 O O . ALA A 1 83 ? -5.750 0.945 -1.543 1.00 81.50 83 ALA A O 1
ATOM 604 N N . PHE A 1 84 ? -4.569 -0.535 -2.743 1.00 78.38 84 PHE A N 1
ATOM 605 C CA . PHE A 1 84 ? -5.494 -1.656 -2.534 1.00 78.38 84 PHE A CA 1
ATOM 606 C C . PHE A 1 84 ? -5.482 -2.216 -1.106 1.00 78.38 84 PHE A C 1
ATOM 608 O O . PHE A 1 84 ? -6.419 -2.912 -0.714 1.00 78.38 84 PHE A O 1
ATOM 615 N N . SER A 1 85 ? -4.471 -1.899 -0.290 1.00 75.00 85 SER A N 1
ATOM 616 C CA . SER A 1 85 ? -4.436 -2.331 1.114 1.00 75.00 85 SER A CA 1
ATOM 617 C C . SER A 1 85 ? -5.642 -1.828 1.918 1.00 75.00 85 SER A C 1
ATOM 619 O O . SER A 1 85 ? -6.116 -2.525 2.813 1.00 75.00 85 SER A O 1
ATOM 621 N N . TRP A 1 86 ? -6.189 -0.664 1.556 1.00 67.62 86 TRP A N 1
ATOM 622 C CA . TRP A 1 86 ? -7.374 -0.076 2.182 1.00 67.62 86 TRP A CA 1
ATOM 623 C C . TRP A 1 86 ? -8.681 -0.775 1.819 1.00 67.62 86 TRP A C 1
ATOM 625 O O . TRP A 1 86 ? -9.539 -0.919 2.681 1.00 67.62 86 TRP A O 1
ATOM 635 N N . GLU A 1 87 ? -8.820 -1.237 0.578 1.00 65.31 87 GLU A N 1
ATOM 636 C CA . GLU A 1 87 ? -9.959 -2.045 0.113 1.00 65.31 87 GLU A CA 1
ATOM 637 C C . GLU A 1 87 ? -9.939 -3.445 0.745 1.00 65.31 87 GLU A C 1
ATOM 639 O O . GLU A 1 87 ? -10.966 -4.003 1.133 1.00 65.31 87 GLU A O 1
ATOM 644 N N . LEU A 1 88 ? -8.740 -4.010 0.912 1.00 61.38 88 LEU A N 1
ATOM 645 C CA . LEU A 1 88 ? -8.554 -5.330 1.511 1.00 61.38 88 LEU A CA 1
ATOM 646 C C . LEU A 1 88 ? -8.687 -5.307 3.036 1.00 61.38 88 LEU A C 1
ATOM 648 O O . LEU A 1 88 ? -9.063 -6.313 3.633 1.00 61.38 88 LEU A O 1
ATOM 652 N N . LEU A 1 89 ? -8.420 -4.173 3.683 1.00 62.75 89 LEU A N 1
ATOM 653 C CA . LEU A 1 89 ? -8.510 -4.006 5.131 1.00 62.75 89 LEU A CA 1
ATOM 654 C C . LEU A 1 89 ? -9.869 -4.384 5.739 1.00 62.75 89 LEU A C 1
ATOM 656 O O . LEU A 1 89 ? -9.849 -5.178 6.673 1.00 62.75 89 LEU A O 1
ATOM 660 N N . PRO A 1 90 ? -11.036 -3.885 5.284 1.00 59.38 90 PRO A N 1
ATOM 661 C CA . PRO A 1 90 ? -12.329 -4.271 5.856 1.00 59.38 90 PRO A CA 1
ATOM 662 C C . PRO A 1 90 ? -12.649 -5.759 5.640 1.00 59.38 90 PRO A C 1
ATOM 664 O O . PRO A 1 90 ? -13.194 -6.415 6.533 1.00 59.38 90 PRO A O 1
ATOM 667 N N . LEU A 1 91 ? -12.239 -6.329 4.504 1.00 57.38 91 LEU A N 1
ATOM 668 C CA . LEU A 1 91 ? -12.354 -7.762 4.216 1.00 57.38 91 LEU A CA 1
ATOM 669 C C . LEU A 1 91 ? -11.479 -8.603 5.155 1.00 57.38 91 LEU A C 1
ATOM 671 O O . LEU A 1 91 ? -11.948 -9.558 5.768 1.00 57.38 91 LEU A O 1
ATOM 675 N N . VAL A 1 92 ? -10.220 -8.221 5.345 1.00 56.78 92 VAL A N 1
ATOM 676 C CA . VAL A 1 92 ? -9.292 -8.946 6.218 1.00 56.78 92 VAL A CA 1
ATOM 677 C C . VAL A 1 92 ? -9.643 -8.731 7.693 1.00 56.78 92 VAL A C 1
ATOM 679 O O . VAL A 1 92 ? -9.640 -9.693 8.455 1.00 56.78 92 VAL A O 1
ATOM 682 N N . PHE A 1 93 ? -10.020 -7.521 8.116 1.00 57.34 93 PHE A N 1
ATOM 683 C CA . PHE A 1 93 ? -10.440 -7.252 9.496 1.00 57.34 93 PHE A CA 1
ATOM 684 C C . PHE A 1 93 ? -11.731 -7.973 9.860 1.00 57.34 93 PHE A C 1
ATOM 686 O O . PHE A 1 93 ? -11.830 -8.460 10.981 1.00 57.34 93 PHE A O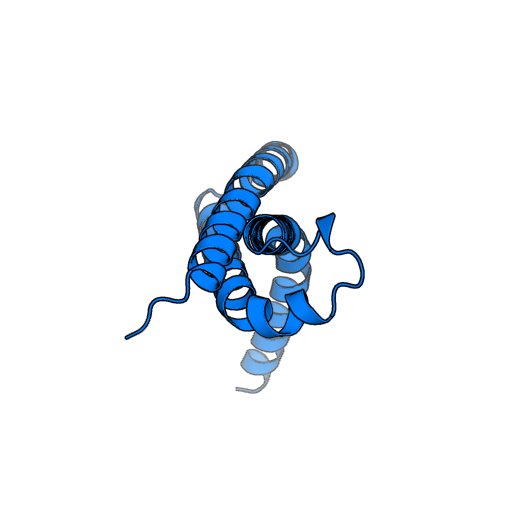 1
ATOM 693 N N . SER A 1 94 ? -12.714 -8.063 8.959 1.00 58.50 94 SER A N 1
ATOM 694 C CA . SER A 1 94 ? -13.941 -8.819 9.240 1.00 58.50 94 SER A CA 1
ATOM 695 C C 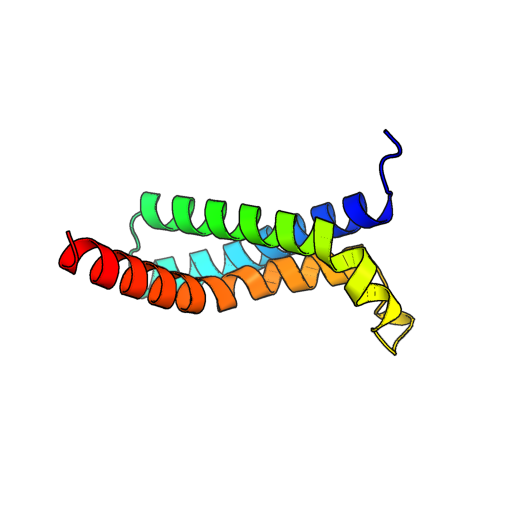. SER A 1 94 ? -13.640 -10.305 9.431 1.00 58.50 94 SER A C 1
ATOM 697 O O . SER A 1 94 ? -14.096 -10.897 10.408 1.00 58.50 94 SER A O 1
ATOM 699 N N . VAL A 1 95 ? -12.784 -10.886 8.587 1.00 62.00 95 VAL A N 1
ATOM 700 C CA . VAL A 1 95 ? -12.341 -12.282 8.716 1.00 62.00 95 VAL A CA 1
ATOM 701 C C . VAL A 1 95 ? -11.510 -12.503 9.984 1.00 62.00 95 VAL A C 1
ATOM 703 O O . VAL A 1 95 ? -11.740 -13.473 10.703 1.00 62.00 95 VAL A O 1
ATOM 706 N N . VAL A 1 96 ? -10.567 -11.610 10.300 1.00 60.12 96 VAL A N 1
ATOM 707 C CA . VAL A 1 96 ? -9.725 -11.708 11.505 1.00 60.12 96 VAL A CA 1
ATOM 708 C C . VAL A 1 96 ? -10.555 -11.516 12.769 1.00 60.12 96 VAL A C 1
ATOM 710 O O . VAL A 1 96 ? -10.398 -12.289 13.707 1.00 60.12 96 VAL A O 1
ATOM 713 N N . LYS A 1 97 ? -11.472 -10.544 12.798 1.00 60.41 97 LYS A N 1
ATOM 714 C CA . LYS A 1 97 ? -12.387 -10.325 13.925 1.00 60.41 97 LYS A CA 1
ATOM 715 C C . LYS A 1 97 ? -13.302 -11.529 14.122 1.00 60.41 97 LYS A C 1
ATOM 717 O O . LYS A 1 97 ? -13.485 -11.949 15.258 1.00 60.41 97 LYS A O 1
ATOM 722 N N . ARG A 1 98 ? -13.815 -12.116 13.035 1.00 64.75 98 ARG A N 1
ATOM 723 C CA . ARG A 1 98 ? -14.624 -13.338 13.094 1.00 64.75 98 ARG A CA 1
ATOM 724 C C . ARG A 1 98 ? -13.822 -14.510 13.652 1.00 64.75 98 ARG A C 1
ATOM 726 O O . ARG A 1 98 ? -14.268 -15.134 14.599 1.00 64.75 98 ARG A O 1
ATOM 733 N N . ARG A 1 99 ? -12.602 -14.740 13.160 1.00 61.84 99 ARG A N 1
ATOM 734 C CA . ARG A 1 99 ? -11.715 -15.789 13.692 1.00 61.84 99 ARG A CA 1
ATOM 735 C C . ARG A 1 99 ? -11.273 -15.544 15.133 1.00 61.84 99 ARG A C 1
ATOM 737 O O . ARG A 1 99 ? -11.071 -16.497 15.875 1.00 61.84 99 ARG A O 1
ATOM 744 N N . ALA A 1 100 ? -11.069 -14.289 15.523 1.00 59.84 100 AL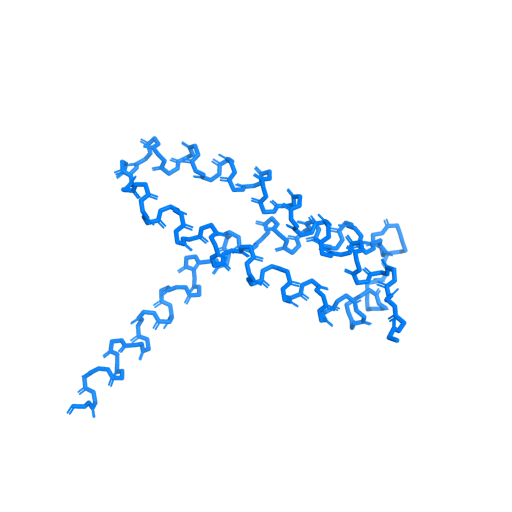A A N 1
ATOM 745 C CA . ALA A 1 100 ? -10.719 -13.928 16.891 1.00 59.84 100 ALA A CA 1
ATOM 746 C C . ALA A 1 100 ? -11.905 -14.138 17.843 1.00 59.84 100 ALA A C 1
ATOM 748 O O . ALA A 1 100 ? -11.691 -14.614 18.950 1.00 59.84 100 ALA A O 1
ATOM 749 N N . ALA A 1 101 ? -13.131 -13.842 17.400 1.00 66.81 101 ALA A N 1
ATOM 750 C CA . ALA A 1 101 ? -14.355 -14.155 18.134 1.00 66.81 101 ALA A CA 1
ATOM 751 C C . ALA A 1 101 ? -14.565 -15.674 18.249 1.00 66.81 101 ALA A C 1
ATOM 753 O O . ALA A 1 101 ? -14.702 -16.174 19.357 1.00 66.81 101 ALA A O 1
ATOM 754 N N . GLU A 1 102 ? -14.449 -16.415 17.141 1.00 68.31 102 GLU A N 1
ATOM 755 C CA . GLU A 1 102 ? -14.522 -17.887 17.127 1.00 68.31 102 GLU A CA 1
ATOM 756 C C . GLU A 1 102 ? -13.487 -18.515 18.084 1.00 68.31 102 GLU A C 1
ATOM 758 O O . GLU A 1 102 ? -13.805 -19.455 18.807 1.00 68.31 102 GLU A O 1
ATOM 763 N N . ARG A 1 103 ? -12.256 -17.974 18.143 1.00 59.31 103 ARG A N 1
ATOM 764 C CA . ARG A 1 103 ? -11.211 -18.412 19.092 1.00 59.31 103 ARG A CA 1
ATOM 765 C C . ARG A 1 103 ? -11.467 -18.008 20.542 1.00 59.31 103 ARG A C 1
ATOM 767 O O . ARG A 1 103 ? -11.004 -18.704 21.436 1.00 59.31 103 ARG A O 1
ATOM 774 N N . ALA A 1 104 ? -12.134 -16.884 20.776 1.00 60.31 104 ALA A N 1
ATOM 775 C CA . ALA A 1 104 ? -12.501 -16.449 22.119 1.00 60.31 104 ALA A CA 1
ATOM 776 C C . ALA A 1 104 ? -13.668 -17.274 22.683 1.00 60.31 104 ALA A C 1
ATOM 778 O O . ALA A 1 104 ? -13.743 -17.448 23.888 1.00 60.31 104 ALA A O 1
ATOM 779 N N . GLU A 1 105 ? -14.536 -17.807 21.821 1.00 64.12 105 GLU A N 1
ATOM 780 C CA . GLU A 1 105 ? -15.618 -18.729 22.195 1.00 64.12 105 GLU A CA 1
ATOM 781 C C . GLU A 1 105 ? -15.130 -20.168 22.445 1.00 64.12 105 GLU A C 1
ATOM 783 O O . GLU A 1 105 ? -15.858 -20.971 23.021 1.00 64.12 105 GLU A O 1
ATOM 788 N N . THR A 1 106 ? -13.909 -20.513 22.011 1.00 53.56 106 THR A N 1
ATOM 789 C CA . THR A 1 106 ? -13.296 -21.839 22.236 1.00 53.56 106 THR A CA 1
ATOM 790 C C . THR A 1 106 ? -12.389 -21.919 23.472 1.00 53.56 106 THR A C 1
ATOM 792 O O . THR A 1 106 ? -11.821 -22.983 23.724 1.00 53.56 106 THR A O 1
ATOM 795 N N . LEU A 1 107 ? -12.244 -20.823 24.225 1.00 48.34 107 LEU A N 1
ATOM 796 C CA . LEU A 1 107 ? -11.553 -20.742 25.521 1.00 48.34 107 LEU A CA 1
ATOM 797 C C . LEU A 1 107 ? -12.573 -20.665 26.660 1.00 48.34 107 LEU A C 1
ATOM 799 O O . LEU A 1 107 ? -12.284 -21.266 27.717 1.00 48.34 107 LEU A O 1
#

Secondary structure (DSSP, 8-state):
----HHHHHHHHHHHHHHHHHHHHHHHHHHHHH---HHHHHHHHHHHHHHHHHHHHHHHHHHGGG-S-GGG--HHHHHHHHHHHHHHHHHHHHHHHHHHHHHHHTT-